Protein AF-A0A257V429-F1 (afdb_monomer)

pLDDT: mean 91.51, std 7.89, range [60.91, 98.19]

Radius of gyration: 15.18 Å; Cα contacts (8 Å, |Δi|>4): 66; chains: 1; bounding box: 31×36×39 Å

Sequence (74 aa):
MGSSPQDGVVDEYNRVFGHPGLWVVDGSSVPANLGVNPSLTIVAIAEHAMSAIPPKDPASGLRPLPPQARAAER

Foldseek 3Di:
DDPAPVGDQADQLQHGPPDPPDGDQAPVPVPDDPVDDCVVVSVVSVVSNVVPPDDDDPVPPDDDDDPVPDDPDD

Structure (mmCIF, N/CA/C/O backbone):
data_AF-A0A257V429-F1
#
_entry.id   AF-A0A257V429-F1
#
loop_
_atom_site.group_PDB
_atom_site.id
_atom_site.type_symbol
_atom_site.label_atom_id
_atom_site.label_alt_id
_atom_site.label_comp_id
_atom_site.label_asym_id
_atom_site.label_entity_id
_atom_site.label_seq_id
_atom_site.pdbx_PDB_ins_code
_atom_site.Cartn_x
_atom_site.Cartn_y
_atom_site.Cartn_z
_atom_site.occupancy
_atom_site.B_iso_or_equiv
_atom_site.auth_seq_id
_atom_site.auth_comp_id
_atom_site.auth_asym_id
_atom_site.auth_atom_id
_atom_site.pdbx_PDB_model_num
ATOM 1 N N . MET A 1 1 ? -2.352 0.364 -7.538 1.00 94.19 1 MET A N 1
ATOM 2 C CA . MET A 1 1 ? -3.211 1.498 -7.128 1.00 94.19 1 MET A CA 1
ATOM 3 C C . MET A 1 1 ? -4.106 1.876 -8.298 1.00 94.19 1 MET A C 1
ATOM 5 O O . MET A 1 1 ? -3.672 1.684 -9.428 1.00 94.19 1 MET A O 1
ATOM 9 N N . GLY A 1 2 ? -5.312 2.376 -8.042 1.00 95.31 2 GLY A N 1
ATOM 10 C CA . GLY A 1 2 ? -6.254 2.831 -9.069 1.00 95.31 2 GLY A CA 1
ATOM 11 C C . GLY A 1 2 ? -7.110 3.995 -8.574 1.00 95.31 2 GLY A C 1
ATOM 12 O O . GLY A 1 2 ? -7.098 4.319 -7.386 1.00 95.31 2 GLY A O 1
ATOM 13 N N . SER A 1 3 ?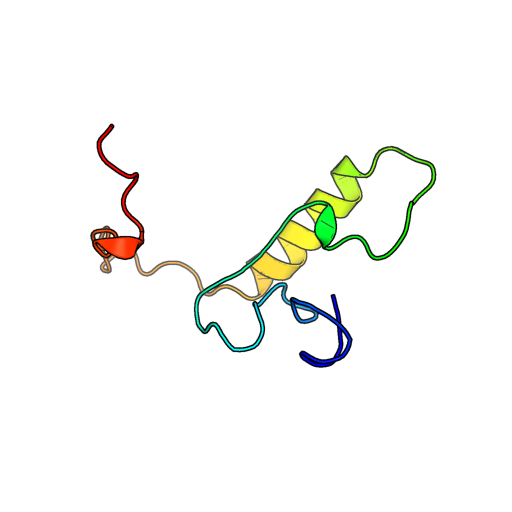 -7.841 4.624 -9.490 1.00 96.12 3 SER A N 1
ATOM 14 C CA . SER A 1 3 ? -8.789 5.698 -9.159 1.00 96.12 3 SER A CA 1
ATOM 15 C C . SER A 1 3 ? -10.147 5.157 -8.692 1.00 96.12 3 SER A C 1
ATOM 17 O O . SER A 1 3 ? -10.949 5.883 -8.104 1.00 96.12 3 SER A O 1
ATOM 19 N N . SER A 1 4 ? -10.399 3.871 -8.941 1.00 97.00 4 SER A N 1
ATOM 20 C CA . SER A 1 4 ? -11.649 3.171 -8.686 1.00 97.00 4 SER A CA 1
ATOM 21 C C . SER A 1 4 ? -11.420 1.660 -8.466 1.00 97.00 4 SER A C 1
ATOM 23 O O . SER A 1 4 ? -10.345 1.127 -8.753 1.00 97.00 4 SER A O 1
ATOM 25 N N . PRO A 1 5 ? -12.443 0.914 -8.015 1.00 97.38 5 PRO A N 1
ATOM 26 C CA . PRO A 1 5 ? -12.376 -0.547 -7.950 1.00 97.38 5 PRO A CA 1
ATOM 27 C C . PRO A 1 5 ? -12.278 -1.236 -9.326 1.00 97.38 5 PRO A C 1
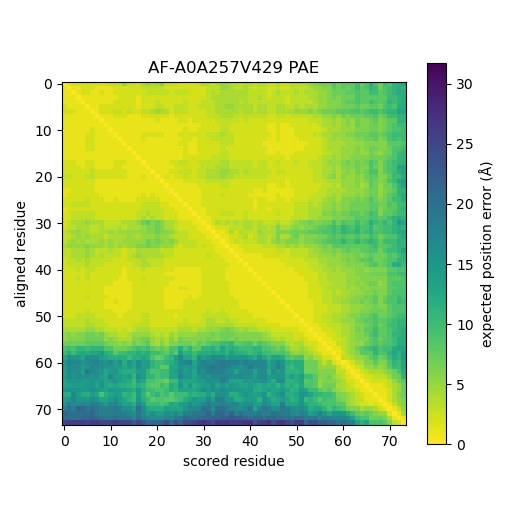ATOM 29 O O . PRO A 1 5 ? -12.004 -2.431 -9.391 1.00 97.38 5 PRO A O 1
ATOM 32 N N . GLN A 1 6 ? -12.561 -0.527 -10.427 1.00 97.56 6 GLN A N 1
ATOM 33 C CA . GLN A 1 6 ? -12.525 -1.084 -11.785 1.00 97.56 6 GLN A CA 1
ATOM 34 C C . GLN A 1 6 ? -11.106 -1.126 -12.370 1.00 97.56 6 GLN A C 1
ATOM 36 O O . GLN A 1 6 ? -10.837 -1.946 -13.245 1.00 97.56 6 GLN A O 1
ATOM 41 N N . ASP A 1 7 ? -10.210 -0.256 -11.898 1.00 95.31 7 ASP A N 1
ATOM 42 C CA . ASP A 1 7 ? -8.837 -0.088 -12.390 1.00 95.31 7 ASP A CA 1
ATOM 43 C C . ASP A 1 7 ? -7.767 -0.347 -11.310 1.00 95.31 7 ASP A C 1
ATOM 45 O O . ASP A 1 7 ? -6.571 -0.293 -11.5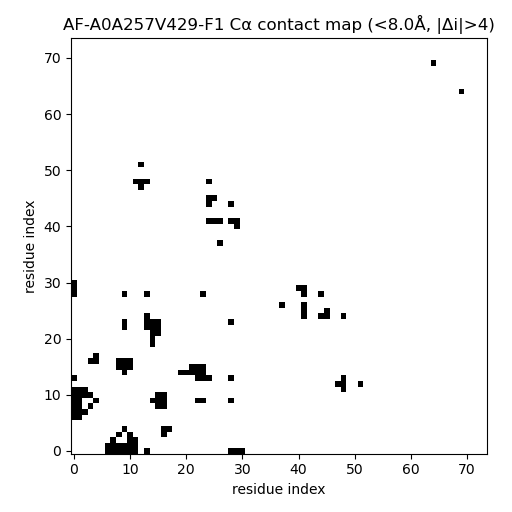99 1.00 95.31 7 ASP A O 1
ATOM 49 N N . GLY A 1 8 ? -8.158 -0.681 -10.075 1.00 95.44 8 GLY A N 1
ATOM 50 C CA . GLY A 1 8 ? -7.221 -1.041 -9.015 1.00 95.44 8 GLY A CA 1
ATOM 51 C C . GLY A 1 8 ? -7.862 -1.697 -7.792 1.00 95.44 8 GLY A C 1
ATOM 52 O O . GLY A 1 8 ? -9.072 -1.694 -7.607 1.00 95.44 8 GLY A O 1
ATOM 53 N N . VAL A 1 9 ? -7.013 -2.269 -6.933 1.00 97.19 9 VAL A N 1
ATOM 54 C CA . VAL A 1 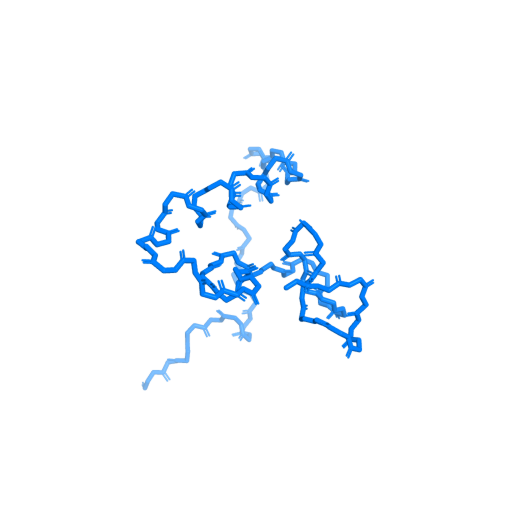9 ? -7.422 -2.891 -5.654 1.00 97.19 9 VAL A CA 1
ATOM 55 C C . VAL A 1 9 ? -7.427 -1.880 -4.504 1.00 97.19 9 VAL A C 1
ATOM 57 O O . VAL A 1 9 ? -8.257 -1.957 -3.598 1.00 97.19 9 VAL A O 1
ATOM 60 N N . VAL A 1 10 ? -6.496 -0.926 -4.552 1.00 97.75 10 VAL A N 1
ATOM 61 C CA . VAL A 1 10 ? -6.318 0.121 -3.543 1.00 97.75 10 VAL A CA 1
ATOM 62 C C . VAL A 1 10 ? -6.281 1.502 -4.184 1.00 97.75 10 VAL A C 1
ATOM 64 O O . VAL A 1 10 ? -5.842 1.627 -5.334 1.00 97.75 10 VAL A O 1
ATOM 67 N N . ASP A 1 11 ? -6.684 2.520 -3.431 1.00 97.00 11 ASP A N 1
ATOM 68 C CA . ASP A 1 11 ? -6.523 3.926 -3.815 1.00 97.00 11 ASP A CA 1
ATOM 69 C C . ASP A 1 11 ? -5.096 4.460 -3.571 1.00 97.00 11 ASP A C 1
ATOM 71 O O . ASP A 1 11 ? -4.182 3.704 -3.229 1.00 97.00 11 ASP A O 1
ATOM 75 N N . GLU A 1 12 ? -4.897 5.768 -3.765 1.00 95.75 12 GLU A N 1
ATOM 76 C CA . GLU A 1 12 ? -3.611 6.466 -3.584 1.00 95.75 12 GLU A CA 1
ATOM 77 C C . GLU A 1 12 ? -3.079 6.457 -2.140 1.00 95.75 12 GLU A C 1
ATOM 79 O O . GLU A 1 12 ? -1.890 6.673 -1.922 1.00 95.75 12 GLU A O 1
ATOM 84 N N . TYR A 1 13 ? -3.936 6.153 -1.162 1.00 96.75 13 TYR A N 1
ATOM 85 C CA . TYR A 1 13 ? -3.581 6.019 0.253 1.00 96.75 13 TYR A CA 1
ATOM 86 C C . TYR A 1 13 ? -3.514 4.553 0.692 1.00 96.75 13 TYR A C 1
ATOM 88 O O . TYR A 1 13 ? -3.587 4.254 1.889 1.00 96.75 13 TYR A O 1
ATOM 96 N N . ASN A 1 14 ? -3.414 3.627 -0.266 1.00 97.69 14 ASN A N 1
ATOM 97 C CA . ASN A 1 14 ? -3.332 2.188 -0.040 1.00 97.69 14 ASN A CA 1
ATOM 98 C C . ASN A 1 14 ? -4.567 1.583 0.658 1.00 97.69 14 ASN A C 1
ATOM 100 O O . ASN A 1 14 ? -4.487 0.464 1.176 1.00 97.69 14 ASN A O 1
ATOM 104 N N . ARG A 1 15 ? -5.711 2.283 0.671 1.00 97.38 15 ARG A N 1
ATOM 105 C CA . ARG A 1 15 ? -6.969 1.771 1.238 1.00 97.38 15 ARG A CA 1
ATOM 106 C C . ARG A 1 15 ? -7.608 0.811 0.250 1.00 97.38 15 ARG A C 1
ATOM 108 O O . ARG A 1 15 ? -7.754 1.147 -0.924 1.00 97.38 15 ARG A O 1
ATOM 115 N N . VAL A 1 16 ? -8.026 -0.362 0.718 1.00 97.75 16 VAL A N 1
ATOM 116 C CA . VAL A 1 16 ? -8.702 -1.346 -0.133 1.00 97.75 16 VAL A CA 1
ATOM 117 C C . VAL A 1 16 ? -10.120 -0.877 -0.443 1.00 97.75 16 VA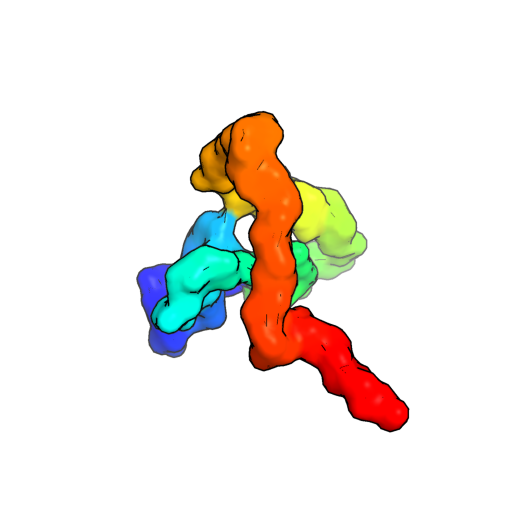L A C 1
ATOM 119 O O . VAL A 1 16 ? -10.923 -0.614 0.459 1.00 97.75 16 VAL A O 1
ATOM 122 N N . PHE A 1 17 ? -10.454 -0.803 -1.730 1.00 97.94 17 PHE A N 1
ATOM 123 C CA . PHE A 1 17 ? -11.800 -0.444 -2.157 1.00 97.94 17 PHE A CA 1
ATOM 124 C C . PHE A 1 17 ? -12.839 -1.438 -1.621 1.00 97.94 17 PHE A C 1
ATOM 126 O O . PHE A 1 17 ? -12.651 -2.648 -1.684 1.00 97.94 17 PHE A O 1
ATOM 133 N N . GLY A 1 18 ? -13.954 -0.932 -1.084 1.00 97.00 18 GLY A N 1
ATOM 134 C CA . GLY A 1 18 ? -15.029 -1.768 -0.533 1.00 97.00 18 GLY A CA 1
ATOM 135 C C . GLY A 1 18 ? -14.732 -2.408 0.831 1.00 97.00 18 GLY A C 1
ATOM 136 O O . GLY A 1 18 ? -15.622 -3.040 1.398 1.00 97.00 18 GLY A O 1
ATOM 137 N N . HIS A 1 19 ? -13.537 -2.205 1.399 1.00 96.19 19 HIS A N 1
ATOM 138 C CA . HIS A 1 19 ? -13.131 -2.777 2.687 1.00 96.19 19 HIS A CA 1
ATOM 139 C C . HIS A 1 19 ? -12.625 -1.690 3.656 1.00 96.19 19 HIS A C 1
ATOM 141 O O . HIS A 1 19 ? -11.417 -1.501 3.815 1.00 96.19 19 HIS A O 1
ATOM 147 N N . PRO A 1 20 ? -13.534 -0.962 4.336 1.00 92.00 20 PRO A N 1
ATOM 148 C CA . PRO A 1 20 ? -13.151 0.063 5.300 1.00 92.00 20 PRO A CA 1
ATOM 149 C C . PRO A 1 20 ? -12.271 -0.504 6.418 1.00 92.00 20 PRO A C 1
ATOM 151 O O . PRO A 1 20 ? -12.602 -1.519 7.029 1.00 92.00 20 PRO A O 1
ATOM 154 N N . GLY A 1 21 ? -11.165 0.178 6.713 1.00 91.12 21 GLY A N 1
ATOM 155 C CA . GLY A 1 21 ? -10.226 -0.256 7.747 1.00 91.12 21 GLY A CA 1
ATOM 156 C C . GLY A 1 21 ? -9.224 -1.326 7.295 1.00 91.12 21 GLY A C 1
ATOM 157 O O . GLY A 1 21 ? -8.529 -1.879 8.147 1.00 91.12 21 GLY A O 1
ATOM 158 N N . LEU A 1 22 ? -9.137 -1.617 5.991 1.00 94.31 22 LEU A N 1
ATOM 159 C CA . LEU A 1 22 ? -8.138 -2.510 5.409 1.00 94.31 22 LEU A CA 1
ATOM 160 C C . LEU A 1 22 ? -7.216 -1.748 4.448 1.00 94.31 22 LEU A C 1
ATOM 162 O O . LEU A 1 22 ? -7.678 -1.009 3.578 1.00 94.31 22 LEU A O 1
ATOM 166 N N . TRP A 1 23 ? -5.912 -1.981 4.585 1.00 96.75 23 TRP A N 1
ATOM 167 C CA . TRP A 1 23 ? -4.868 -1.422 3.729 1.00 96.75 23 TRP A CA 1
ATOM 168 C C . TRP A 1 23 ? -3.970 -2.532 3.188 1.00 96.75 23 TRP A C 1
ATOM 170 O O . TRP A 1 23 ? -3.741 -3.529 3.873 1.00 96.75 23 TRP A O 1
ATOM 180 N N . VAL A 1 24 ? -3.419 -2.330 1.991 1.00 97.38 24 VAL A N 1
ATOM 181 C CA . VAL A 1 24 ? -2.345 -3.166 1.430 1.00 97.38 24 VAL A CA 1
ATOM 182 C C . VAL A 1 24 ? -1.161 -2.269 1.103 1.00 97.38 24 VAL A C 1
ATOM 184 O O . VAL A 1 24 ? -1.253 -1.398 0.241 1.00 97.38 24 VAL A O 1
ATOM 187 N N . VAL A 1 25 ? -0.050 -2.476 1.806 1.00 97.75 25 VAL A N 1
ATOM 188 C CA . VAL A 1 25 ? 1.145 -1.627 1.733 1.00 97.75 25 VAL A CA 1
ATOM 189 C C . VAL A 1 25 ? 2.362 -2.512 1.490 1.00 97.75 25 VAL A C 1
ATOM 191 O O . VAL A 1 25 ? 3.013 -2.976 2.422 1.00 97.75 25 VAL A O 1
ATOM 194 N N . ASP A 1 26 ? 2.626 -2.804 0.221 1.00 96.69 26 ASP A N 1
ATOM 195 C CA . ASP A 1 26 ? 3.700 -3.694 -0.216 1.00 96.69 26 ASP A CA 1
ATOM 196 C C . ASP A 1 26 ? 4.119 -3.407 -1.675 1.00 96.69 26 ASP A C 1
ATOM 198 O O . ASP A 1 26 ? 3.701 -2.423 -2.294 1.00 96.69 26 ASP A O 1
ATOM 202 N N . GLY A 1 27 ? 4.941 -4.293 -2.245 1.00 95.19 27 GLY A N 1
ATOM 203 C CA . GLY A 1 27 ? 5.403 -4.196 -3.631 1.00 95.19 27 GLY A CA 1
ATOM 204 C C . GLY A 1 27 ? 4.303 -4.281 -4.696 1.00 95.19 27 GLY A C 1
ATOM 205 O O . GLY A 1 27 ? 4.522 -3.782 -5.796 1.00 95.19 27 GLY A O 1
ATOM 206 N N . SER A 1 28 ? 3.120 -4.833 -4.399 1.00 94.56 28 SER A N 1
ATOM 207 C CA . SER A 1 28 ? 1.998 -4.889 -5.357 1.00 94.56 28 SER A CA 1
ATOM 208 C C . SER A 1 28 ? 1.437 -3.504 -5.692 1.00 94.56 28 SER A C 1
ATOM 210 O O . SER A 1 28 ? 0.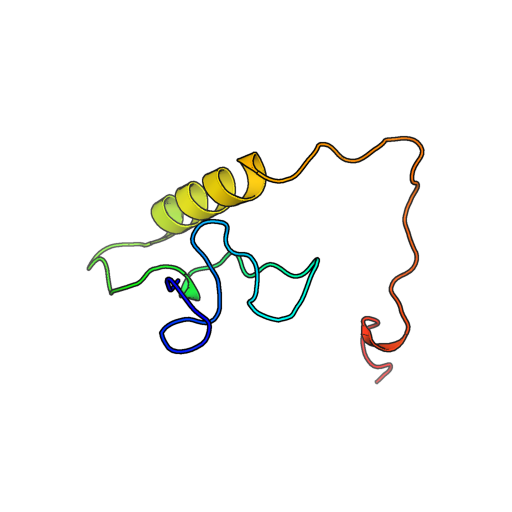779 -3.317 -6.715 1.00 94.56 28 SER A O 1
ATOM 212 N N . SER A 1 29 ? 1.717 -2.514 -4.840 1.00 94.75 29 SER A N 1
ATOM 213 C CA . SER A 1 29 ? 1.308 -1.128 -5.058 1.00 94.75 29 SER A CA 1
ATOM 214 C C . SER A 1 29 ? 2.192 -0.401 -6.072 1.00 94.75 29 SER A C 1
ATOM 216 O O . SER A 1 29 ? 1.770 0.623 -6.605 1.00 94.75 29 SER A O 1
ATOM 218 N N . VAL A 1 30 ? 3.381 -0.931 -6.385 1.00 93.94 30 VAL A N 1
ATOM 219 C CA . VAL A 1 30 ? 4.266 -0.379 -7.416 1.00 93.94 30 VAL A CA 1
ATOM 220 C C . VAL A 1 30 ? 3.656 -0.684 -8.797 1.00 93.94 30 VAL A C 1
ATOM 222 O O . VAL A 1 30 ? 3.536 -1.851 -9.162 1.00 93.94 30 VAL A O 1
ATOM 225 N N . PRO A 1 31 ? 3.252 0.331 -9.586 1.00 86.12 31 PRO A N 1
ATOM 226 C CA . PRO A 1 31 ? 2.393 0.135 -10.762 1.00 86.12 31 PRO A CA 1
ATOM 227 C C . PRO A 1 31 ? 3.092 -0.534 -11.952 1.00 86.12 31 PRO A C 1
ATOM 229 O O . PRO A 1 31 ? 2.428 -1.052 -12.846 1.00 86.12 31 PRO A O 1
ATOM 232 N N . ALA A 1 32 ? 4.423 -0.506 -11.991 1.00 90.12 32 ALA A N 1
ATOM 233 C CA . ALA A 1 32 ? 5.223 -1.090 -13.057 1.00 90.12 32 ALA A CA 1
ATOM 234 C C . ALA A 1 32 ? 6.613 -1.484 -12.545 1.00 90.12 32 ALA A C 1
ATOM 236 O O . ALA A 1 32 ? 7.073 -1.004 -11.509 1.00 90.12 32 ALA A O 1
ATOM 237 N N . ASN A 1 33 ? 7.306 -2.340 -13.295 1.00 89.50 33 ASN A N 1
ATOM 238 C CA . ASN A 1 33 ? 8.681 -2.710 -12.975 1.00 89.50 33 ASN A CA 1
ATOM 239 C C . ASN A 1 33 ? 9.611 -1.489 -13.100 1.00 89.50 33 ASN A C 1
ATOM 241 O O . ASN A 1 33 ? 9.649 -0.836 -14.139 1.00 89.50 33 ASN A O 1
ATOM 245 N N . LEU A 1 34 ? 10.377 -1.213 -12.043 1.00 90.88 34 LEU A N 1
ATOM 246 C CA . LEU A 1 34 ? 11.299 -0.077 -11.963 1.00 90.88 34 LEU A CA 1
ATOM 247 C C . LEU A 1 34 ? 12.653 -0.341 -12.645 1.00 90.88 34 LEU A C 1
ATOM 249 O O . LEU A 1 34 ? 13.446 0.582 -12.805 1.00 90.88 34 LEU A O 1
ATOM 253 N N . GLY A 1 35 ? 12.963 -1.597 -12.988 1.00 94.62 35 GLY A N 1
ATOM 254 C CA . GLY A 1 35 ? 14.271 -2.012 -13.512 1.00 94.62 35 GLY A CA 1
ATOM 255 C C . GLY A 1 35 ? 15.399 -2.017 -12.470 1.00 94.62 35 GLY A C 1
ATOM 256 O O . GLY A 1 35 ? 16.539 -2.334 -12.798 1.00 94.62 35 GLY A O 1
ATOM 257 N N . VAL A 1 36 ? 15.085 -1.689 -11.214 1.00 95.69 36 VAL A N 1
ATOM 258 C CA . VAL A 1 36 ? 16.003 -1.623 -10.068 1.00 95.69 36 VAL A CA 1
ATOM 259 C C . VAL A 1 36 ? 15.342 -2.212 -8.821 1.00 95.69 36 VAL A C 1
ATOM 261 O O . VAL A 1 36 ? 14.163 -2.567 -8.835 1.00 95.69 36 VAL A O 1
ATOM 264 N N . ASN A 1 37 ? 16.097 -2.314 -7.725 1.00 96.69 37 ASN A N 1
ATOM 265 C CA . ASN A 1 37 ? 15.566 -2.788 -6.452 1.00 96.69 37 ASN A CA 1
ATOM 266 C C . ASN A 1 37 ? 14.432 -1.862 -5.942 1.00 96.69 37 ASN A C 1
ATOM 268 O O . ASN A 1 37 ? 14.676 -0.667 -5.758 1.00 96.69 37 ASN A O 1
ATOM 272 N N . PRO A 1 38 ? 13.221 -2.387 -5.671 1.00 95.44 38 PRO A N 1
ATOM 273 C CA . PRO A 1 38 ? 12.068 -1.576 -5.287 1.00 95.44 38 PRO A CA 1
ATOM 274 C C . PRO A 1 38 ? 12.014 -1.204 -3.797 1.00 95.44 38 PRO A C 1
ATOM 276 O O . PRO A 1 38 ? 11.081 -0.511 -3.401 1.00 95.44 38 PRO A O 1
ATOM 279 N N . SER A 1 39 ? 12.963 -1.635 -2.955 1.00 96.94 39 SER A N 1
ATOM 280 C CA . SER A 1 39 ? 12.861 -1.491 -1.493 1.00 96.94 39 SER A CA 1
ATOM 281 C C . SER A 1 39 ? 12.565 -0.062 -1.032 1.00 96.94 39 SER A C 1
ATOM 283 O O . SER A 1 39 ? 11.640 0.139 -0.253 1.00 96.94 39 SER A O 1
ATOM 285 N N . LEU A 1 40 ? 13.298 0.944 -1.526 1.00 96.88 40 LEU A N 1
ATOM 286 C CA . LEU A 1 40 ? 13.068 2.336 -1.114 1.00 96.88 40 LEU A CA 1
ATOM 287 C C . LEU A 1 40 ? 11.773 2.923 -1.686 1.00 96.88 40 LEU A C 1
ATOM 289 O O . LEU A 1 40 ? 11.156 3.765 -1.043 1.00 96.88 40 LEU A O 1
ATOM 293 N N . THR A 1 41 ? 11.321 2.455 -2.849 1.00 96.56 41 THR A N 1
ATOM 294 C CA . THR A 1 41 ? 10.011 2.842 -3.388 1.00 96.56 41 THR A CA 1
ATOM 295 C C . THR A 1 41 ? 8.885 2.288 -2.521 1.00 96.56 41 THR A C 1
ATOM 297 O O . THR A 1 41 ? 7.936 3.007 -2.225 1.00 96.56 41 THR A O 1
ATOM 300 N N . ILE A 1 42 ? 9.010 1.041 -2.059 1.00 97.62 42 ILE A N 1
ATOM 301 C CA . ILE A 1 42 ? 8.049 0.434 -1.130 1.00 97.62 42 ILE A CA 1
ATOM 302 C C . ILE A 1 42 ? 8.036 1.204 0.195 1.00 97.62 42 ILE A C 1
ATOM 304 O O . ILE A 1 42 ? 6.957 1.503 0.697 1.00 97.62 42 ILE A O 1
ATOM 308 N N . VAL A 1 43 ? 9.207 1.580 0.728 1.00 98.19 43 VAL A N 1
ATOM 309 C CA . VAL A 1 43 ? 9.302 2.415 1.940 1.00 98.19 43 VAL A CA 1
ATOM 310 C C . VAL A 1 43 ? 8.604 3.758 1.737 1.00 98.19 43 VAL A C 1
ATOM 312 O O . VAL A 1 43 ? 7.766 4.118 2.554 1.00 98.19 43 VAL A O 1
ATOM 315 N N . ALA A 1 44 ? 8.869 4.462 0.635 1.00 97.38 44 ALA A N 1
ATOM 316 C CA . ALA A 1 44 ? 8.246 5.757 0.366 1.00 97.38 44 ALA A CA 1
ATOM 317 C C . ALA A 1 44 ? 6.711 5.663 0.250 1.00 97.38 44 ALA A C 1
ATOM 319 O O . ALA A 1 44 ? 5.998 6.497 0.805 1.00 97.38 44 ALA A O 1
ATOM 320 N N . ILE A 1 45 ? 6.192 4.629 -0.426 1.00 97.25 45 ILE A N 1
ATOM 321 C CA . ILE A 1 45 ? 4.745 4.365 -0.504 1.00 97.25 45 ILE A CA 1
ATOM 322 C C . ILE A 1 45 ? 4.182 4.071 0.891 1.00 97.25 45 ILE A C 1
ATOM 324 O O . ILE A 1 45 ? 3.134 4.600 1.259 1.00 97.25 45 ILE A O 1
ATOM 328 N N . ALA A 1 46 ? 4.884 3.260 1.684 1.00 97.81 46 ALA A N 1
ATOM 329 C CA . ALA A 1 46 ? 4.459 2.935 3.035 1.00 97.81 46 ALA A CA 1
ATOM 330 C C . ALA A 1 46 ? 4.400 4.173 3.932 1.00 97.81 46 ALA A C 1
ATOM 332 O O . ALA A 1 46 ? 3.385 4.398 4.587 1.00 97.81 46 ALA A O 1
ATOM 333 N N . GLU A 1 47 ? 5.437 5.007 3.925 1.00 98.06 47 GLU A N 1
ATOM 334 C CA . GLU A 1 47 ? 5.461 6.259 4.682 1.00 98.06 47 GLU A CA 1
ATOM 335 C C . GLU A 1 47 ? 4.342 7.209 4.239 1.00 98.06 47 GLU A C 1
ATOM 337 O O . GLU A 1 47 ? 3.658 7.785 5.090 1.00 98.06 47 GLU A O 1
ATOM 342 N N . HIS A 1 48 ? 4.084 7.315 2.931 1.00 97.25 48 HIS A N 1
ATOM 343 C CA . HIS A 1 48 ? 2.976 8.110 2.407 1.00 97.25 48 HIS A CA 1
ATOM 344 C C . HIS A 1 48 ? 1.618 7.616 2.927 1.00 97.25 48 HIS A C 1
ATOM 346 O O . HIS A 1 48 ? 0.855 8.409 3.481 1.00 97.25 48 HIS A O 1
ATOM 352 N N . ALA A 1 49 ? 1.338 6.313 2.837 1.00 97.31 49 ALA A N 1
ATOM 353 C CA . ALA A 1 49 ? 0.099 5.728 3.347 1.00 97.31 49 ALA A CA 1
ATOM 354 C C . ALA A 1 49 ? -0.055 5.929 4.864 1.00 97.31 49 ALA A C 1
ATOM 356 O O . ALA A 1 49 ? -1.120 6.329 5.338 1.00 97.31 49 ALA A O 1
ATOM 357 N N . MET A 1 50 ? 1.013 5.697 5.635 1.00 96.50 50 MET A N 1
ATOM 358 C CA . MET A 1 50 ? 0.987 5.848 7.093 1.00 96.50 50 MET A CA 1
ATOM 359 C C . MET A 1 50 ? 0.797 7.305 7.526 1.00 96.50 50 MET A C 1
ATOM 361 O O . MET A 1 50 ? 0.197 7.541 8.572 1.00 96.50 50 MET A O 1
ATOM 365 N N . SER A 1 51 ? 1.230 8.285 6.724 1.00 96.81 51 SER A N 1
ATOM 366 C CA . SER A 1 51 ? 1.011 9.711 7.013 1.00 96.81 51 SER A CA 1
ATOM 367 C C . SER A 1 51 ? -0.473 10.101 7.070 1.00 96.81 51 SER A C 1
ATOM 369 O O . SER A 1 51 ? -0.831 11.073 7.734 1.00 96.81 51 SER A O 1
ATOM 371 N N . ALA A 1 52 ? -1.344 9.318 6.423 1.00 95.56 52 ALA A N 1
ATOM 372 C CA . ALA A 1 52 ? -2.791 9.503 6.445 1.00 95.56 52 ALA A CA 1
ATOM 373 C C . ALA A 1 52 ? -3.486 8.740 7.589 1.00 95.56 52 ALA A C 1
ATOM 375 O O . ALA A 1 52 ? -4.690 8.913 7.798 1.00 95.56 52 ALA A O 1
ATOM 376 N N . ILE A 1 53 ? -2.765 7.890 8.331 1.00 93.00 53 ILE A N 1
ATOM 377 C CA . ILE A 1 53 ? -3.324 7.137 9.455 1.00 93.00 53 ILE A CA 1
ATOM 378 C C . ILE A 1 53 ? -3.234 7.991 10.727 1.00 93.00 53 ILE A C 1
ATOM 380 O O . ILE A 1 53 ? -2.138 8.390 11.124 1.00 93.00 53 ILE A O 1
ATOM 384 N N . PRO A 1 54 ? -4.362 8.253 11.414 1.00 91.38 54 PRO A N 1
ATOM 385 C CA . PRO A 1 54 ? -4.335 8.970 12.679 1.00 91.38 54 PRO A CA 1
ATOM 386 C C . PRO A 1 54 ? -3.489 8.237 13.728 1.00 91.38 54 PRO A C 1
ATOM 388 O O . PRO A 1 54 ? -3.519 7.002 13.784 1.00 91.38 54 PRO A O 1
ATOM 391 N N . PRO A 1 55 ? -2.796 8.971 14.618 1.00 89.56 55 PRO A N 1
ATOM 392 C CA . PRO A 1 55 ? -2.108 8.365 15.744 1.00 89.56 55 PRO A CA 1
ATOM 393 C C . PRO A 1 55 ? -3.053 7.471 16.542 1.00 89.56 55 PRO A C 1
ATOM 395 O O . PRO A 1 55 ? -4.208 7.820 16.801 1.00 89.56 55 PRO A O 1
ATOM 398 N N . LYS A 1 56 ? -2.549 6.309 16.954 1.00 86.19 56 LYS A N 1
ATOM 399 C CA . LYS A 1 56 ? -3.305 5.413 17.821 1.00 86.19 56 LYS A CA 1
ATOM 400 C C . LYS A 1 56 ? -3.593 6.112 19.150 1.00 86.19 56 LYS A C 1
ATOM 402 O O . LYS A 1 56 ? -2.667 6.569 19.813 1.00 86.19 56 LYS A O 1
ATOM 407 N N . ASP A 1 57 ? -4.858 6.106 19.566 1.00 89.56 57 ASP A N 1
ATOM 408 C CA . ASP A 1 57 ? -5.244 6.520 20.915 1.00 89.56 57 ASP A CA 1
ATOM 409 C C . ASP A 1 57 ? -4.603 5.576 21.954 1.00 89.56 57 ASP A C 1
ATOM 411 O O . ASP A 1 57 ? -4.908 4.372 21.943 1.00 89.56 57 ASP A O 1
ATOM 415 N N . PRO A 1 58 ? -3.742 6.082 22.858 1.00 85.88 58 PRO A N 1
ATOM 416 C CA . PRO A 1 58 ? -3.123 5.277 23.908 1.00 85.88 58 PRO A CA 1
ATOM 417 C C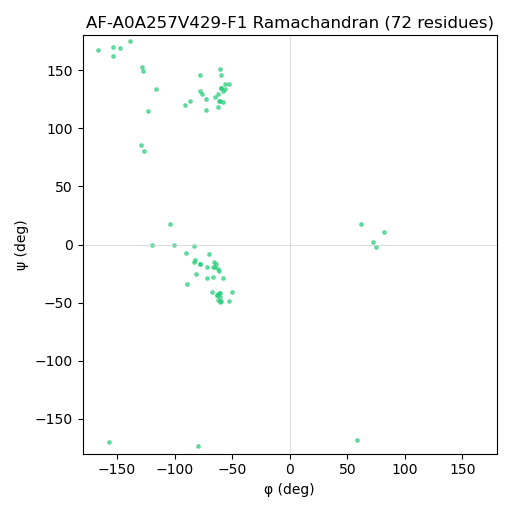 . PRO A 1 58 ? -4.143 4.589 24.824 1.00 85.88 58 PRO A C 1
ATOM 419 O O . PRO A 1 58 ? -3.868 3.502 25.331 1.00 85.88 58 PRO A O 1
ATOM 422 N N . ALA A 1 59 ? -5.329 5.178 25.011 1.00 89.00 59 ALA A N 1
ATOM 423 C CA . ALA A 1 59 ? -6.382 4.630 25.861 1.00 89.00 59 ALA A CA 1
ATOM 424 C C . ALA A 1 59 ? -7.167 3.482 25.199 1.00 89.00 59 ALA A C 1
ATOM 426 O O . ALA A 1 59 ? -7.822 2.706 25.893 1.00 89.00 59 ALA A O 1
ATOM 427 N N . SER A 1 60 ? -7.075 3.319 23.872 1.00 83.12 60 SER A N 1
ATOM 428 C CA . SER A 1 60 ? -7.876 2.345 23.108 1.00 83.12 60 SER A CA 1
ATOM 429 C C . SER A 1 60 ? -7.512 0.869 23.344 1.00 83.12 60 SER A C 1
ATOM 431 O O . SER A 1 60 ? -8.217 -0.024 22.866 1.00 83.12 60 SER A O 1
ATOM 433 N N . GLY A 1 61 ? -6.424 0.594 24.073 1.00 82.88 61 GLY A N 1
ATOM 434 C CA . GLY A 1 61 ? -5.947 -0.760 24.353 1.00 82.88 61 GLY A CA 1
ATOM 435 C C . GLY A 1 61 ? -5.632 -1.579 23.091 1.00 82.88 61 GLY A C 1
ATOM 436 O O . GLY A 1 61 ? -5.529 -1.071 21.966 1.00 82.88 61 GLY A O 1
ATOM 437 N N . LEU A 1 62 ? -5.432 -2.887 23.259 1.00 79.56 62 LEU A N 1
ATOM 438 C CA . LEU A 1 62 ? -5.442 -3.827 22.139 1.00 79.56 62 LEU A CA 1
ATOM 439 C C . LEU A 1 62 ? -6.868 -4.343 21.968 1.00 79.56 62 LEU A C 1
ATOM 441 O O . LEU A 1 62 ? -7.427 -4.951 22.877 1.00 79.56 62 LEU A O 1
ATOM 445 N N . ARG A 1 63 ? -7.453 -4.112 20.791 1.00 78.62 63 ARG A N 1
ATOM 446 C CA . ARG A 1 63 ? -8.714 -4.759 20.429 1.00 78.62 63 ARG A CA 1
ATOM 447 C C . ARG A 1 63 ? -8.417 -6.214 20.058 1.00 78.62 63 ARG A C 1
ATOM 449 O O . ARG A 1 63 ? -7.523 -6.436 19.238 1.00 78.62 63 ARG A O 1
ATOM 456 N N . PRO A 1 64 ? -9.133 -7.198 20.628 1.00 79.50 64 PRO A N 1
ATOM 457 C CA . PRO A 1 64 ? -9.010 -8.582 20.196 1.00 79.50 64 PRO A CA 1
ATOM 458 C C . PRO A 1 64 ? -9.299 -8.689 18.700 1.00 79.50 64 PRO A C 1
ATOM 460 O O . PRO A 1 64 ? -10.249 -8.074 18.209 1.00 79.50 64 PRO A O 1
ATOM 463 N N . LEU A 1 65 ? -8.508 -9.490 17.984 1.00 78.56 65 LEU A N 1
ATOM 464 C CA . LEU A 1 65 ? -8.820 -9.787 16.591 1.00 78.56 65 LEU A CA 1
ATOM 465 C C . LEU A 1 65 ? -10.198 -10.462 16.522 1.00 78.56 65 LEU A C 1
ATOM 467 O O . LEU A 1 65 ? -10.474 -11.376 17.325 1.00 78.56 65 LEU A O 1
ATOM 471 N N . PRO A 1 66 ? -11.066 -10.031 15.589 1.00 79.12 66 PRO A N 1
ATOM 472 C CA . PRO A 1 66 ? -12.330 -10.708 15.376 1.00 79.12 66 PRO A CA 1
ATOM 473 C C . PRO A 1 66 ? -12.055 -12.164 14.964 1.00 79.12 66 PRO A C 1
ATOM 475 O O . PRO A 1 66 ? -11.005 -12.426 14.374 1.00 79.12 66 PRO A O 1
ATOM 478 N N . PRO A 1 67 ? -12.950 -13.119 15.271 1.00 82.81 67 PRO A N 1
ATOM 479 C CA . PRO A 1 67 ? -12.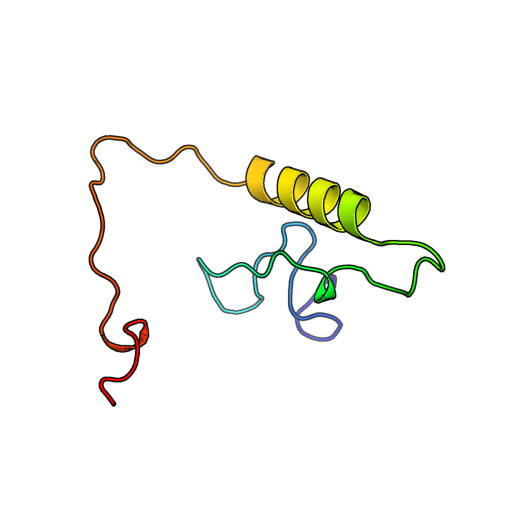698 -14.545 15.049 1.00 82.81 67 PRO A CA 1
ATOM 480 C C . PRO A 1 67 ? -12.206 -14.873 13.634 1.00 82.81 67 PRO A C 1
ATOM 482 O O . PRO A 1 67 ? -11.242 -15.612 13.484 1.00 82.81 67 PRO A O 1
ATOM 485 N N . GLN A 1 68 ? -12.784 -14.233 12.614 1.00 79.56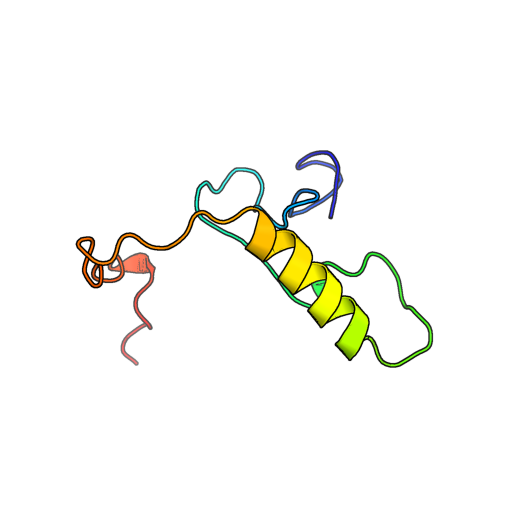 68 GLN A N 1
ATOM 486 C CA . GLN A 1 68 ? -12.404 -14.395 11.207 1.00 79.56 68 GLN A CA 1
ATOM 487 C C . GLN A 1 68 ? -10.982 -13.925 10.852 1.00 79.56 68 GLN A C 1
ATOM 489 O O . GLN A 1 68 ? -10.463 -14.305 9.810 1.00 79.56 68 GLN A O 1
ATOM 494 N N . ALA A 1 69 ? -10.366 -13.082 11.682 1.00 76.06 69 ALA A N 1
ATOM 495 C CA . ALA A 1 69 ? -9.009 -12.573 11.483 1.00 76.06 69 ALA A CA 1
ATOM 496 C C . ALA A 1 69 ? -7.970 -13.310 12.344 1.00 76.06 69 ALA A C 1
ATOM 498 O O . ALA A 1 69 ? -6.788 -12.967 12.312 1.00 76.06 69 ALA A O 1
ATOM 499 N N . ARG A 1 70 ? -8.392 -14.291 13.151 1.00 81.00 70 ARG A N 1
ATOM 500 C CA . ARG A 1 70 ? -7.472 -15.137 13.917 1.00 81.00 70 ARG A CA 1
ATOM 501 C C . ARG A 1 70 ? -6.869 -16.178 12.980 1.00 81.00 70 ARG A C 1
ATOM 503 O O . ARG A 1 70 ? -7.532 -16.639 12.054 1.00 81.00 70 ARG A O 1
ATOM 510 N N . ALA A 1 71 ? -5.611 -16.544 13.217 1.00 79.50 71 ALA A N 1
ATOM 511 C CA . ALA A 1 71 ? -5.002 -17.656 12.500 1.00 79.50 71 ALA A CA 1
ATOM 512 C C . ALA A 1 71 ? -5.866 -18.910 12.698 1.00 79.50 71 ALA A C 1
ATOM 514 O O . ALA A 1 71 ? -6.287 -19.184 13.822 1.00 79.50 71 ALA A O 1
ATOM 515 N N . ALA A 1 72 ? -6.142 -19.642 11.617 1.00 75.12 72 ALA A N 1
ATOM 516 C CA . ALA A 1 72 ? -6.834 -20.918 11.718 1.00 75.12 72 ALA A CA 1
ATOM 517 C C . ALA A 1 72 ? -6.015 -21.845 12.628 1.00 75.12 72 ALA A C 1
ATOM 519 O O . ALA A 1 72 ? -4.827 -22.069 12.375 1.00 75.12 72 ALA A O 1
ATOM 520 N N . GLU A 1 73 ? -6.631 -22.330 13.705 1.00 70.62 73 GLU A N 1
ATOM 521 C CA . GLU A 1 73 ? -6.046 -23.388 14.526 1.00 70.62 73 GLU A CA 1
ATOM 522 C C . GLU A 1 73 ? -5.857 -24.614 13.617 1.00 70.62 73 GLU A C 1
ATOM 524 O O . GLU A 1 73 ? -6.784 -25.008 12.907 1.00 70.62 73 GLU A O 1
ATOM 529 N N . ARG A 1 74 ? -4.615 -25.108 13.533 1.00 60.91 74 ARG A N 1
ATOM 530 C CA . ARG A 1 74 ? -4.232 -26.243 12.680 1.00 60.91 74 ARG A CA 1
ATOM 531 C C . ARG A 1 74 ? -4.735 -27.563 13.242 1.00 60.91 74 ARG A C 1
ATOM 533 O O . ARG A 1 74 ? -4.709 -27.700 14.484 1.00 60.91 74 ARG A O 1
#

Solvent-accessible surface area (backbone atoms only — not comparable to full-atom values): 4868 Å² total; per-residue (Å²): 72,24,97,44,75,90,69,23,65,23,35,94,59,27,40,31,63,98,38,90,98,41,70,61,82,50,71,81,53,55,88,63,88,78,92,59,86,57,66,67,60,38,50,54,52,42,53,57,31,51,71,75,52,77,82,79,64,83,84,66,67,83,74,77,72,55,78,90,71,47,80,80,85,130

Mean predicted aligned error: 5.56 Å

Secondary structure (DSSP, 8-state):
--SSTTT-SB-TT-BBTT-TT-B--SGGGS-S--SS--HHHHHHHHHHHHHTSPPPPGGG-PPPPPGGGSPPP-